Protein AF-A0A356TL92-F1 (afdb_monomer_lite)

Radius of gyration: 23.24 Å; chains: 1; bounding box: 56×53×43 Å

Sequence (87 aa):
MKQHPLAIRTSPLRNPPARSVHPSVEVPRLLSDLERLDERVSLLSRRVRRSGELRDFSRWALACASRWFLRRSLDAQLHQLAMTAAD

pLDDT: mean 82.36, std 16.81, range [46.41, 98.12]

Secondary structure (DSSP, 8-state):
-PPPP----------PPP----GGGHHHHHHHHHHHHHHHHHHHHHHHHHH--HHHHHHHHHHHHHHHHHHHHHHHHHHHHHHHHH-

Foldseek 3Di:
DDDDDDDDDDDDPDDDDDPPDDLVVVLVVLVVLLVVLVVVLVVLVVVCVVPVDPVSVVSNVVSVVVNVVSVVVNVVSVVVVVVVVVD

Structure (mmCIF, N/CA/C/O backbone):
data_AF-A0A356TL92-F1
#
_entry.id   AF-A0A356TL92-F1
#
loop_
_atom_site.group_PDB
_atom_site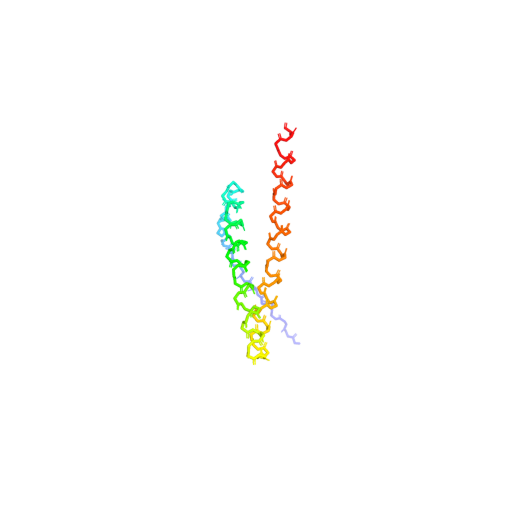.id
_atom_site.type_symbol
_atom_site.label_atom_id
_atom_site.label_alt_id
_atom_site.label_comp_id
_atom_site.label_asym_id
_atom_site.label_entity_id
_atom_site.label_seq_id
_atom_site.pdbx_PDB_ins_code
_atom_site.Cartn_x
_atom_site.Cartn_y
_atom_site.Cartn_z
_atom_site.occupancy
_atom_site.B_iso_or_equiv
_atom_site.auth_seq_id
_atom_site.auth_comp_id
_atom_site.auth_asym_id
_atom_site.auth_atom_id
_atom_site.pdbx_PDB_model_num
ATOM 1 N N . MET A 1 1 ? 43.940 -41.965 19.310 1.00 46.41 1 MET A N 1
ATOM 2 C CA . MET A 1 1 ? 42.570 -41.989 18.747 1.00 46.41 1 MET A CA 1
ATOM 3 C C . MET A 1 1 ? 42.673 -41.770 17.244 1.00 46.41 1 MET A C 1
ATOM 5 O O . MET A 1 1 ? 43.378 -40.855 16.842 1.00 46.41 1 MET A O 1
ATOM 9 N N . LYS A 1 2 ? 42.090 -42.653 16.423 1.00 59.03 2 LYS A N 1
ATOM 10 C CA . LYS A 1 2 ? 42.208 -42.614 14.953 1.00 59.03 2 LYS A CA 1
ATOM 11 C C . LYS A 1 2 ? 41.149 -41.662 14.376 1.00 59.03 2 LYS A C 1
ATOM 13 O O . LYS A 1 2 ? 39.977 -41.815 14.702 1.00 59.03 2 LYS A O 1
ATOM 18 N N . GLN A 1 3 ? 41.549 -40.691 13.553 1.00 68.44 3 GLN A N 1
ATOM 19 C CA . GLN A 1 3 ? 40.627 -39.813 12.821 1.00 68.44 3 GLN A CA 1
ATOM 20 C C . GLN A 1 3 ? 40.217 -40.484 11.502 1.00 68.44 3 GLN A C 1
ATOM 22 O O . GLN A 1 3 ? 41.081 -40.875 10.720 1.00 68.44 3 GLN A O 1
ATOM 27 N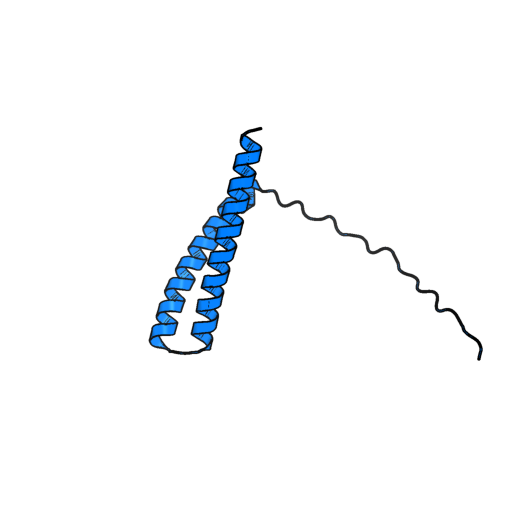 N . HIS A 1 4 ? 38.913 -40.603 11.248 1.00 52.28 4 HIS A N 1
ATOM 28 C CA . HIS A 1 4 ? 38.375 -40.929 9.926 1.00 52.28 4 HIS A CA 1
ATOM 29 C C . HIS A 1 4 ? 37.823 -39.642 9.297 1.00 52.28 4 HIS A C 1
ATOM 31 O O . HIS A 1 4 ? 36.926 -39.035 9.885 1.00 52.28 4 HIS A O 1
ATOM 37 N N . PRO A 1 5 ? 38.329 -39.197 8.136 1.00 59.44 5 PRO A N 1
ATOM 38 C CA . PRO A 1 5 ? 37.799 -38.013 7.477 1.00 59.44 5 PRO A CA 1
ATOM 39 C C . PRO A 1 5 ? 36.479 -38.346 6.763 1.00 59.44 5 PRO A C 1
ATOM 41 O O . PRO A 1 5 ? 36.428 -39.202 5.880 1.00 59.44 5 PRO A O 1
ATOM 44 N N . LEU A 1 6 ? 35.402 -37.660 7.157 1.00 59.47 6 LEU A N 1
ATOM 45 C CA . LEU A 1 6 ? 34.098 -37.685 6.490 1.00 59.47 6 LEU A CA 1
ATOM 46 C C . LEU A 1 6 ? 34.193 -36.948 5.146 1.00 59.47 6 LEU A C 1
ATOM 48 O O . LEU A 1 6 ? 34.296 -35.724 5.103 1.00 59.47 6 LEU A O 1
ATOM 52 N N . ALA A 1 7 ? 34.137 -37.690 4.042 1.00 64.94 7 ALA A N 1
ATOM 53 C CA . ALA A 1 7 ? 34.021 -37.118 2.705 1.00 64.94 7 ALA A CA 1
ATOM 54 C C . ALA A 1 7 ? 32.565 -36.695 2.441 1.00 64.94 7 ALA A C 1
ATOM 56 O O . ALA A 1 7 ? 31.693 -37.537 2.217 1.00 64.94 7 ALA A O 1
ATOM 57 N N . ILE A 1 8 ? 32.293 -35.387 2.459 1.00 66.12 8 ILE A N 1
ATOM 58 C CA . ILE A 1 8 ? 30.992 -34.830 2.073 1.00 66.12 8 ILE A CA 1
ATOM 59 C C . ILE A 1 8 ? 30.928 -34.765 0.542 1.00 66.12 8 ILE A C 1
ATOM 61 O O . ILE A 1 8 ? 31.661 -34.012 -0.094 1.00 66.12 8 ILE A O 1
ATOM 65 N N . ARG A 1 9 ? 30.027 -35.548 -0.056 1.00 58.34 9 ARG A N 1
ATOM 66 C CA . ARG A 1 9 ? 29.649 -35.437 -1.470 1.00 58.34 9 ARG A CA 1
ATOM 67 C C . ARG A 1 9 ? 28.552 -34.386 -1.609 1.00 58.34 9 ARG A C 1
ATOM 69 O O . ARG A 1 9 ? 27.385 -34.689 -1.374 1.00 58.34 9 ARG A O 1
ATOM 76 N N . THR A 1 10 ? 28.892 -33.167 -2.006 1.00 65.00 10 THR A N 1
ATOM 77 C CA . THR A 1 10 ? 27.886 -32.193 -2.443 1.00 65.00 10 THR A CA 1
ATOM 78 C C . THR A 1 10 ? 27.662 -32.350 -3.947 1.00 65.00 10 THR A C 1
ATOM 80 O O . THR A 1 10 ? 28.530 -32.063 -4.765 1.00 65.00 10 THR A O 1
ATOM 83 N N . SER A 1 11 ? 26.488 -32.859 -4.332 1.00 62.06 11 SER A N 1
ATOM 84 C CA . SER A 1 11 ? 26.012 -32.732 -5.717 1.00 62.06 11 SER A CA 1
ATOM 85 C C . SER A 1 11 ? 25.806 -31.248 -6.045 1.00 62.06 11 SER A C 1
ATOM 87 O O . SER A 1 11 ? 25.291 -30.526 -5.187 1.00 62.06 11 SER A O 1
ATOM 89 N N . PRO A 1 12 ? 26.149 -30.771 -7.255 1.00 58.47 12 PRO A N 1
ATOM 90 C CA . PRO A 1 12 ? 25.916 -29.382 -7.616 1.00 58.47 12 PRO A CA 1
ATOM 91 C C . PRO A 1 12 ? 24.407 -29.135 -7.723 1.00 58.47 12 PRO A C 1
ATOM 93 O O . PRO A 1 12 ? 23.721 -29.718 -8.567 1.00 58.47 12 PRO A O 1
ATOM 96 N N . LEU A 1 13 ? 23.889 -28.277 -6.838 1.00 60.19 13 LEU A N 1
ATOM 97 C CA . LEU A 1 13 ? 22.540 -27.731 -6.932 1.00 60.19 13 LEU A CA 1
ATOM 98 C C . LEU A 1 13 ? 22.381 -27.065 -8.300 1.00 60.19 13 LEU A C 1
ATOM 100 O O . LEU A 1 13 ? 23.077 -26.107 -8.632 1.00 60.19 13 LEU A O 1
ATOM 104 N N . ARG A 1 14 ? 21.448 -27.583 -9.100 1.00 58.97 14 ARG A N 1
ATOM 105 C CA . ARG A 1 14 ? 20.970 -26.909 -10.305 1.00 58.97 14 ARG A CA 1
ATOM 106 C C . ARG A 1 14 ? 20.353 -25.582 -9.863 1.00 58.97 14 ARG A C 1
ATOM 108 O O . ARG A 1 14 ? 19.301 -25.595 -9.235 1.00 58.97 14 ARG A O 1
ATOM 115 N N . ASN A 1 15 ? 20.999 -24.461 -10.176 1.00 57.12 15 ASN A N 1
ATOM 116 C CA . ASN A 1 15 ? 20.377 -23.143 -10.085 1.00 57.12 15 ASN A CA 1
ATOM 117 C C . ASN A 1 15 ? 19.232 -23.098 -11.113 1.00 57.12 15 ASN A C 1
ATOM 119 O O . ASN A 1 15 ? 19.519 -23.165 -12.311 1.00 57.12 15 ASN A O 1
ATOM 123 N N . PRO A 1 16 ? 17.949 -23.030 -10.712 1.00 56.38 16 PRO A N 1
ATOM 124 C CA . PRO A 1 16 ? 16.894 -22.752 -11.677 1.00 56.38 16 PRO A CA 1
ATOM 125 C C . PRO A 1 16 ? 17.114 -21.345 -12.262 1.00 56.38 16 PRO A C 1
ATOM 127 O O . PRO A 1 16 ? 17.567 -20.455 -11.535 1.00 56.38 16 PRO A O 1
ATOM 130 N N . PRO A 1 17 ? 16.831 -21.121 -13.560 1.00 56.62 17 PRO A N 1
ATOM 131 C CA . PRO A 1 17 ? 17.072 -19.831 -14.192 1.00 56.62 17 PRO A CA 1
ATOM 132 C C . PRO A 1 17 ? 16.268 -18.744 -13.477 1.00 56.62 17 PRO A C 1
ATOM 134 O O . PRO A 1 17 ? 15.051 -18.857 -13.306 1.00 56.62 17 PRO A O 1
ATOM 137 N N . ALA A 1 18 ? 16.973 -17.698 -13.048 1.00 55.50 18 ALA A N 1
ATOM 138 C CA . ALA A 1 18 ? 16.370 -16.500 -12.494 1.00 55.50 18 ALA A CA 1
ATOM 139 C C . ALA A 1 18 ? 15.398 -15.932 -13.533 1.00 55.50 18 ALA A C 1
ATOM 141 O O . ALA A 1 18 ? 15.799 -15.573 -14.639 1.00 55.50 18 ALA A O 1
ATOM 142 N N . ARG A 1 19 ? 14.104 -15.888 -13.199 1.00 57.22 19 ARG A N 1
ATOM 143 C CA . ARG A 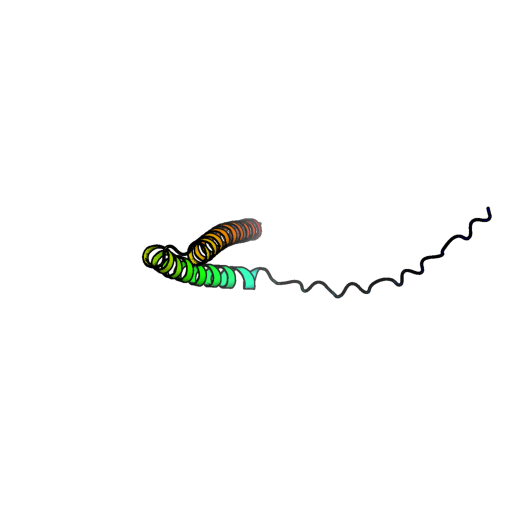1 19 ? 13.109 -15.195 -14.019 1.00 57.22 19 ARG A CA 1
ATOM 144 C C . ARG A 1 19 ? 13.520 -13.726 -14.103 1.00 57.22 19 ARG A C 1
ATOM 146 O O . ARG A 1 19 ? 13.406 -13.002 -13.120 1.00 57.22 19 ARG A O 1
ATOM 153 N N . SER A 1 20 ? 13.995 -13.303 -15.268 1.00 56.41 20 SER A N 1
ATOM 154 C CA . SER A 1 20 ? 14.208 -11.902 -15.614 1.00 56.41 20 SER A CA 1
ATOM 155 C C . SER A 1 20 ? 12.842 -11.226 -15.742 1.00 56.41 20 SER A C 1
ATOM 157 O O . SER A 1 20 ? 12.148 -11.383 -16.747 1.00 56.41 20 SER A O 1
ATOM 159 N N . VAL A 1 21 ? 12.412 -10.541 -14.684 1.00 53.56 21 VAL A N 1
ATOM 160 C CA . VAL A 1 21 ? 11.200 -9.716 -14.697 1.00 53.56 21 VAL A CA 1
ATOM 161 C C . VAL A 1 21 ? 11.545 -8.404 -15.402 1.00 53.56 21 VAL A C 1
ATOM 163 O O . VAL A 1 21 ? 12.506 -7.734 -15.035 1.00 53.56 21 VAL A O 1
ATOM 166 N N . HIS A 1 22 ? 10.814 -8.072 -16.468 1.00 50.91 22 HIS A N 1
ATOM 167 C CA . HIS A 1 22 ? 11.039 -6.846 -17.233 1.00 50.91 22 HIS A CA 1
ATOM 168 C C . HIS A 1 22 ? 10.546 -5.612 -16.450 1.00 50.91 22 HIS A C 1
ATOM 170 O O . HIS A 1 22 ? 9.387 -5.601 -16.024 1.00 50.91 22 HIS A O 1
ATOM 176 N N . PRO A 1 23 ? 11.354 -4.539 -16.344 1.00 53.62 23 PRO A N 1
ATOM 177 C CA . PRO A 1 23 ? 11.025 -3.344 -15.558 1.00 53.62 23 PRO A CA 1
ATOM 178 C C . PRO A 1 23 ? 9.769 -2.606 -16.053 1.00 53.62 23 PRO A C 1
ATOM 180 O O . PRO A 1 23 ? 9.054 -1.994 -15.264 1.00 53.62 23 PRO A O 1
ATOM 183 N N . SER A 1 24 ? 9.425 -2.710 -17.342 1.00 55.97 24 SER A N 1
ATOM 184 C CA . SER A 1 24 ? 8.256 -2.033 -17.928 1.00 55.97 24 SER A CA 1
ATOM 185 C C . SER A 1 24 ? 6.906 -2.519 -17.382 1.00 55.97 24 SER A C 1
ATOM 187 O O . SER A 1 24 ? 5.918 -1.797 -17.478 1.00 55.97 24 SER A O 1
ATOM 189 N N . VAL A 1 25 ? 6.842 -3.724 -16.802 1.00 58.59 25 VAL A N 1
ATOM 190 C CA . VAL A 1 25 ? 5.603 -4.289 -16.229 1.00 58.59 25 VAL A CA 1
ATOM 191 C C . VAL A 1 25 ? 5.463 -3.954 -14.734 1.00 58.59 25 VAL A C 1
ATOM 193 O O . VAL A 1 25 ? 4.376 -4.082 -14.169 1.00 58.59 25 VAL A O 1
ATOM 196 N N . GLU A 1 26 ? 6.529 -3.490 -14.074 1.00 78.50 26 GLU A N 1
ATOM 197 C CA . GLU A 1 26 ? 6.537 -3.290 -12.620 1.00 78.50 26 GLU A CA 1
ATOM 198 C C . GLU A 1 26 ? 5.905 -1.959 -12.192 1.00 78.50 26 GLU A C 1
ATOM 200 O O . GLU A 1 26 ? 5.086 -1.950 -11.275 1.00 78.50 26 GLU A O 1
ATOM 205 N N . VAL A 1 27 ? 6.182 -0.852 -12.889 1.00 85.25 27 VAL A N 1
ATOM 206 C CA . VAL A 1 27 ? 5.696 0.488 -12.498 1.00 85.25 27 VAL A CA 1
ATOM 207 C C . VAL A 1 27 ? 4.160 0.587 -12.405 1.00 85.25 27 VAL A C 1
ATOM 209 O O . VAL A 1 27 ? 3.667 1.035 -11.365 1.00 85.25 27 VAL A O 1
ATOM 212 N N . PRO A 1 28 ? 3.363 0.135 -13.399 1.00 87.19 28 PRO A N 1
ATOM 213 C CA . PRO A 1 28 ? 1.900 0.190 -13.298 1.00 87.19 28 PRO A CA 1
ATOM 214 C C . PRO A 1 28 ? 1.350 -0.667 -12.151 1.00 87.19 28 PRO A C 1
ATOM 216 O O . PRO A 1 28 ? 0.372 -0.299 -11.498 1.00 87.19 28 PRO A O 1
ATOM 219 N N . ARG A 1 29 ? 1.997 -1.803 -11.868 1.00 87.62 29 ARG A N 1
ATOM 220 C CA . ARG A 1 29 ? 1.628 -2.672 -10.749 1.00 87.62 29 ARG A CA 1
ATOM 221 C C . ARG A 1 29 ? 1.902 -1.995 -9.407 1.00 87.62 29 ARG A C 1
ATOM 223 O O . ARG A 1 29 ? 1.034 -2.024 -8.541 1.00 87.62 29 ARG A O 1
ATOM 230 N N . LEU A 1 30 ? 3.064 -1.360 -9.253 1.00 89.88 30 LEU A N 1
ATOM 231 C CA . LEU A 1 30 ? 3.428 -0.623 -8.040 1.00 89.88 30 LEU A CA 1
ATOM 232 C C . LEU A 1 30 ? 2.454 0.531 -7.755 1.00 89.88 30 LEU A C 1
ATOM 234 O O . LEU A 1 30 ? 2.093 0.748 -6.600 1.00 89.88 30 LEU A O 1
ATOM 238 N N . LEU A 1 31 ? 1.990 1.235 -8.794 1.00 91.56 31 LEU A N 1
ATOM 239 C CA . LEU A 1 31 ? 0.950 2.262 -8.665 1.00 91.56 31 LEU A CA 1
ATOM 240 C C . LEU A 1 31 ? -0.382 1.674 -8.174 1.00 91.56 31 LEU A C 1
ATOM 242 O O . LEU A 1 31 ? -0.947 2.177 -7.206 1.00 91.56 31 LEU A O 1
ATOM 246 N N . SER A 1 32 ? -0.846 0.572 -8.769 1.00 94.31 32 SER A N 1
ATOM 247 C CA . SER A 1 32 ? -2.084 -0.088 -8.325 1.00 94.31 32 SER A CA 1
ATOM 248 C C . SER A 1 32 ? -1.979 -0.633 -6.892 1.00 94.31 32 SER A C 1
ATOM 250 O O . SER A 1 32 ? -2.923 -0.532 -6.106 1.00 94.31 32 SER A O 1
ATOM 252 N N . ASP A 1 33 ? -0.821 -1.186 -6.520 1.00 93.81 33 ASP A N 1
ATOM 253 C CA . ASP A 1 33 ? -0.564 -1.667 -5.162 1.00 93.81 33 ASP A CA 1
ATOM 254 C C . ASP A 1 33 ? -0.539 -0.504 -4.145 1.00 93.81 33 ASP A C 1
ATOM 256 O O . ASP A 1 33 ? -1.015 -0.675 -3.017 1.00 93.81 33 ASP A O 1
ATOM 260 N N . LEU A 1 34 ? -0.066 0.688 -4.539 1.00 94.94 34 LEU A N 1
ATOM 261 C CA . LEU A 1 34 ? -0.141 1.906 -3.722 1.00 94.94 34 LEU A CA 1
ATOM 262 C C . LEU A 1 34 ? -1.587 2.356 -3.489 1.00 94.94 34 LEU A C 1
ATOM 264 O O . LEU A 1 34 ? -1.957 2.578 -2.337 1.00 94.94 34 LEU A O 1
ATOM 268 N N . GLU A 1 35 ? -2.410 2.433 -4.537 1.00 96.00 35 GLU A N 1
ATOM 269 C CA . GLU A 1 35 ? -3.826 2.827 -4.424 1.00 96.00 35 GLU A CA 1
ATOM 270 C C . GLU A 1 35 ? -4.587 1.902 -3.462 1.00 96.00 35 GLU A C 1
ATOM 272 O O . GLU A 1 35 ? -5.246 2.352 -2.519 1.00 96.00 35 GLU A O 1
ATOM 277 N N . ARG A 1 36 ? -4.409 0.584 -3.623 1.00 95.94 36 ARG A N 1
ATOM 278 C CA . ARG A 1 36 ? -5.009 -0.425 -2.733 1.00 95.94 36 ARG A CA 1
ATOM 279 C C . ARG A 1 36 ? -4.519 -0.291 -1.292 1.00 95.94 36 ARG A C 1
ATOM 281 O O . ARG A 1 36 ? -5.278 -0.539 -0.349 1.00 95.94 36 ARG A O 1
ATOM 288 N N . LEU A 1 37 ? -3.246 0.050 -1.087 1.00 96.25 37 LEU A N 1
ATOM 289 C CA . LEU A 1 37 ? -2.700 0.280 0.251 1.00 96.25 37 LEU A CA 1
ATOM 290 C C . LEU A 1 37 ? -3.272 1.546 0.888 1.00 96.25 37 LEU A C 1
ATOM 292 O O . LEU A 1 37 ? -3.601 1.500 2.074 1.00 96.25 37 LEU A O 1
ATOM 296 N N . ASP A 1 38 ? -3.448 2.631 0.138 1.00 96.44 38 ASP A N 1
ATOM 297 C CA . ASP A 1 38 ? -4.061 3.864 0.644 1.00 96.44 38 ASP A CA 1
ATOM 298 C C . ASP A 1 38 ? -5.511 3.629 1.103 1.00 96.44 38 ASP A C 1
ATOM 300 O O . ASP A 1 38 ? -5.890 4.028 2.215 1.00 96.44 38 ASP A O 1
ATOM 304 N N . GLU A 1 39 ? -6.300 2.877 0.330 1.00 97.38 39 GLU A N 1
ATOM 305 C CA . GLU A 1 39 ? -7.645 2.453 0.743 1.00 97.38 39 GLU A CA 1
ATOM 306 C C . GLU A 1 39 ? -7.617 1.639 2.048 1.00 97.38 39 GLU A C 1
ATOM 308 O O . GLU A 1 39 ? -8.400 1.886 2.978 1.00 97.38 39 GLU A O 1
ATOM 313 N N . ARG A 1 40 ? -6.680 0.686 2.160 1.00 96.06 40 ARG A N 1
ATOM 314 C CA . ARG A 1 40 ? -6.511 -0.142 3.366 1.00 96.06 40 ARG A CA 1
ATOM 315 C C . ARG A 1 40 ? -6.084 0.676 4.576 1.00 96.06 40 ARG A C 1
ATOM 317 O O . ARG A 1 40 ? -6.620 0.447 5.661 1.00 96.06 40 ARG A O 1
ATOM 324 N N . VAL A 1 41 ? -5.157 1.616 4.415 1.00 97.31 41 VAL A N 1
ATOM 325 C CA . VAL A 1 41 ? -4.729 2.526 5.488 1.00 97.31 41 VAL A CA 1
ATOM 326 C C . VAL A 1 41 ? -5.926 3.338 5.980 1.00 97.31 41 VAL A C 1
ATOM 328 O O . VAL A 1 41 ? -6.161 3.405 7.190 1.00 97.31 41 VAL A O 1
ATOM 331 N N . SER A 1 42 ? -6.740 3.875 5.067 1.00 96.88 42 SER A N 1
ATOM 332 C CA . SER A 1 42 ? -7.964 4.608 5.408 1.00 96.88 42 SER A CA 1
ATOM 333 C C . SER A 1 42 ? -8.969 3.739 6.179 1.00 96.88 42 SER A C 1
ATOM 335 O O . SER A 1 42 ? -9.445 4.127 7.252 1.00 96.88 42 SER A O 1
ATOM 337 N N . LEU A 1 43 ? -9.255 2.521 5.707 1.00 96.19 43 LEU A N 1
ATOM 338 C CA . LEU A 1 43 ? -10.146 1.578 6.397 1.00 96.19 43 LEU A CA 1
ATOM 339 C C . LEU A 1 43 ? -9.632 1.181 7.787 1.00 96.19 43 LEU A C 1
ATOM 341 O O . LEU A 1 43 ? -10.400 1.198 8.751 1.00 96.19 43 LEU A O 1
ATOM 345 N N . LEU A 1 44 ? -8.347 0.849 7.905 1.00 96.06 44 LEU A N 1
ATOM 346 C CA . LEU A 1 44 ? -7.743 0.435 9.169 1.00 96.06 44 LEU A CA 1
ATOM 347 C C . LEU A 1 44 ? -7.652 1.596 10.159 1.00 96.06 44 LEU A C 1
ATOM 349 O O . LEU A 1 44 ? -7.943 1.389 11.330 1.00 96.06 44 LEU A O 1
ATOM 353 N N . SER A 1 45 ? -7.379 2.824 9.706 1.00 96.31 45 SER A N 1
ATOM 354 C CA . SER A 1 45 ? -7.398 4.006 10.579 1.00 96.31 45 SER A CA 1
ATOM 355 C C . SER A 1 45 ? -8.768 4.213 11.235 1.00 96.31 45 SER A C 1
ATOM 357 O O . SER A 1 45 ? -8.857 4.497 12.431 1.00 96.31 45 SER A O 1
ATOM 359 N N . ARG A 1 46 ? -9.855 3.991 10.480 1.00 96.38 46 ARG A N 1
ATOM 360 C CA . ARG A 1 46 ? -11.227 4.045 11.001 1.00 96.38 46 ARG A CA 1
ATOM 361 C C . ARG A 1 46 ? -11.500 2.916 11.990 1.00 96.38 46 ARG A C 1
ATOM 363 O O . ARG A 1 46 ? -12.180 3.152 12.983 1.00 96.38 46 ARG A O 1
ATOM 370 N N . ARG A 1 47 ? -10.973 1.712 11.742 1.00 94.12 47 ARG A N 1
ATOM 371 C CA . ARG A 1 47 ? -11.097 0.576 12.671 1.00 94.12 47 ARG A CA 1
ATOM 372 C C . ARG A 1 47 ? -10.354 0.833 13.974 1.00 94.12 47 ARG A C 1
ATOM 374 O O . ARG A 1 47 ? -10.987 0.749 15.014 1.00 94.12 47 ARG A O 1
ATOM 381 N N . VAL A 1 48 ? -9.095 1.268 13.916 1.00 96.31 48 VAL A N 1
ATOM 382 C CA . VAL A 1 48 ? -8.289 1.627 15.097 1.00 96.31 48 VAL A CA 1
ATOM 383 C C . VAL A 1 48 ? -9.003 2.660 15.965 1.00 96.31 48 VAL A C 1
ATOM 385 O O . VAL A 1 48 ? -9.096 2.475 17.172 1.00 96.31 48 VAL A O 1
ATOM 388 N N . ARG A 1 49 ? -9.573 3.713 15.357 1.00 93.75 49 ARG A N 1
ATOM 389 C CA . ARG A 1 49 ? -10.335 4.738 16.094 1.00 93.75 49 ARG A CA 1
ATOM 390 C C . ARG A 1 49 ? -11.597 4.199 16.773 1.00 93.75 49 ARG A C 1
ATOM 392 O O . ARG A 1 49 ? -12.030 4.784 17.756 1.00 93.75 49 ARG A O 1
ATOM 399 N N . ARG A 1 50 ? -12.212 3.143 16.230 1.00 94.50 50 ARG A N 1
ATOM 400 C CA . ARG A 1 50 ? -13.449 2.552 16.767 1.00 94.50 50 ARG A CA 1
ATOM 401 C C . ARG A 1 50 ? -13.183 1.470 17.808 1.00 94.50 50 ARG A C 1
ATOM 403 O O . ARG A 1 50 ? -13.902 1.420 18.795 1.00 94.50 50 ARG A O 1
ATOM 410 N N . SER A 1 51 ? -12.217 0.588 17.558 1.00 93.19 51 SER A N 1
ATOM 411 C CA . SER A 1 51 ? -11.965 -0.591 18.390 1.00 93.19 51 SER A CA 1
ATOM 412 C C . SER A 1 51 ? -10.922 -0.338 19.475 1.00 93.19 51 SER A C 1
ATOM 414 O O . SER A 1 51 ? -10.997 -0.946 20.536 1.00 93.19 51 SER A O 1
ATOM 416 N N . GLY A 1 52 ? -9.929 0.520 19.214 1.00 87.25 52 GLY A N 1
ATOM 417 C CA . GLY A 1 52 ? -8.752 0.651 20.076 1.00 87.25 52 GLY A CA 1
ATOM 418 C C . GLY A 1 52 ? -7.923 -0.637 20.185 1.00 87.25 52 GLY A C 1
ATOM 419 O O . GLY A 1 52 ? -7.017 -0.708 21.013 1.00 87.25 52 GLY A O 1
ATOM 420 N N . GLU A 1 53 ? -8.208 -1.666 19.375 1.00 95.19 53 GLU A N 1
ATOM 421 C CA . GLU A 1 53 ? -7.519 -2.951 19.460 1.00 95.19 53 GLU A CA 1
ATOM 422 C C . GLU A 1 53 ? -6.069 -2.824 18.988 1.00 95.19 53 GLU A C 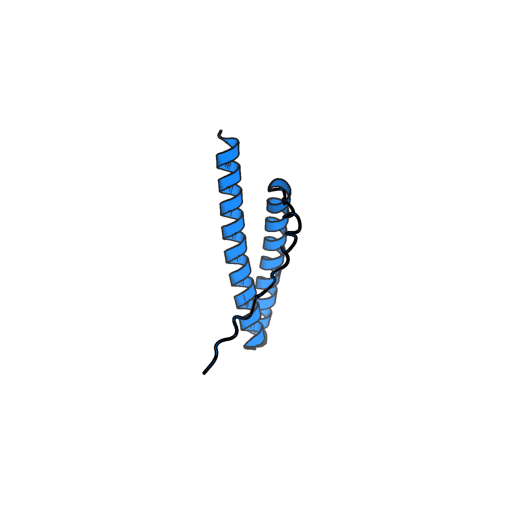1
ATOM 424 O O . GLU A 1 53 ? -5.797 -2.390 17.863 1.00 95.19 53 GLU A O 1
ATOM 429 N N . LEU A 1 54 ? -5.129 -3.328 19.796 1.00 94.19 54 LEU A N 1
ATOM 430 C CA . LEU A 1 54 ? -3.709 -3.383 19.435 1.00 94.19 54 LEU A CA 1
ATOM 431 C C . LEU A 1 54 ? -3.488 -4.093 18.091 1.00 94.19 54 LEU A C 1
ATOM 433 O O . LEU A 1 54 ? -2.665 -3.670 17.287 1.00 94.19 54 LEU A O 1
ATOM 437 N N . ARG A 1 55 ? -4.271 -5.138 17.808 1.00 95.69 55 ARG A N 1
ATOM 438 C CA . ARG A 1 55 ? -4.221 -5.876 16.540 1.00 95.69 55 ARG A CA 1
ATOM 439 C C . ARG A 1 55 ? -4.584 -5.003 15.338 1.00 95.69 55 ARG A C 1
ATOM 441 O O . ARG A 1 55 ? -3.934 -5.103 14.296 1.00 95.69 55 ARG A O 1
ATOM 448 N N . ASP A 1 56 ? -5.615 -4.172 15.459 1.00 94.81 56 ASP A N 1
ATOM 449 C CA . ASP A 1 56 ? -6.001 -3.246 14.392 1.00 94.81 56 ASP A CA 1
ATOM 450 C C . ASP A 1 56 ? -4.944 -2.155 14.220 1.00 94.81 56 ASP A C 1
ATOM 452 O O . ASP A 1 56 ? -4.616 -1.803 13.084 1.00 94.81 56 ASP A O 1
ATOM 456 N N . PHE A 1 57 ? -4.344 -1.692 15.323 1.00 96.00 57 PHE A N 1
ATOM 457 C CA . PHE A 1 57 ? -3.228 -0.749 15.285 1.00 96.00 57 PHE A CA 1
ATOM 458 C C . PHE A 1 57 ? -2.009 -1.342 14.573 1.00 96.00 57 PHE A C 1
ATOM 460 O O . PHE A 1 57 ? -1.484 -0.715 13.656 1.00 96.00 57 PHE A O 1
ATOM 467 N N . SER A 1 58 ? -1.594 -2.568 14.906 1.00 97.81 58 SER A N 1
ATOM 468 C CA . SER A 1 58 ? -0.472 -3.241 14.238 1.00 97.81 58 SER A CA 1
ATOM 469 C C . SER A 1 58 ? -0.725 -3.430 12.741 1.00 97.81 58 SER A C 1
ATOM 471 O O . SER A 1 58 ? 0.176 -3.224 11.930 1.00 97.81 58 SER A O 1
ATOM 473 N N . ARG A 1 59 ? -1.959 -3.777 12.349 1.00 97.12 59 ARG A N 1
ATOM 474 C CA . ARG A 1 59 ? -2.344 -3.896 10.932 1.00 97.12 59 ARG A CA 1
ATOM 475 C C . ARG A 1 59 ? -2.298 -2.552 10.214 1.00 97.12 59 ARG A C 1
ATOM 477 O O . ARG A 1 59 ? -1.823 -2.491 9.082 1.00 97.12 59 ARG A O 1
ATOM 484 N N . TRP A 1 60 ? -2.796 -1.495 10.852 1.00 97.62 60 TRP A N 1
ATOM 485 C CA . TRP A 1 60 ? -2.728 -0.134 10.326 1.00 97.62 60 TRP A CA 1
ATOM 486 C C . TRP A 1 60 ? -1.273 0.322 10.157 1.00 97.62 60 TRP A C 1
ATOM 488 O O . TRP A 1 60 ? -0.898 0.770 9.076 1.00 97.62 60 TRP A O 1
ATOM 498 N N . ALA A 1 61 ? -0.440 0.128 11.181 1.00 97.25 61 ALA A N 1
ATOM 499 C CA . ALA A 1 61 ? 0.974 0.482 11.161 1.00 97.25 61 ALA A CA 1
ATOM 500 C C . ALA A 1 61 ? 1.738 -0.267 10.057 1.00 97.25 61 ALA A C 1
ATOM 502 O O . ALA A 1 61 ? 2.492 0.353 9.308 1.00 97.25 61 ALA A O 1
ATOM 503 N N . LEU A 1 62 ? 1.492 -1.574 9.893 1.00 98.12 62 LEU A N 1
ATOM 504 C CA . LEU A 1 62 ? 2.084 -2.361 8.810 1.00 98.12 62 LEU A CA 1
ATOM 505 C C . LEU A 1 62 ? 1.662 -1.835 7.432 1.00 98.12 62 LEU A C 1
ATOM 507 O O . LEU A 1 62 ? 2.511 -1.682 6.561 1.00 98.12 62 LEU A O 1
ATOM 511 N N . ALA A 1 63 ? 0.381 -1.503 7.237 1.00 97.06 63 ALA A N 1
ATOM 512 C CA . ALA A 1 63 ? -0.094 -0.930 5.977 1.00 97.06 63 ALA A CA 1
ATOM 513 C C . ALA A 1 63 ? 0.576 0.424 5.670 1.00 97.06 63 ALA A C 1
ATOM 515 O O . ALA A 1 63 ? 0.990 0.662 4.535 1.00 97.06 63 ALA A O 1
ATOM 516 N N . CYS A 1 64 ? 0.760 1.279 6.683 1.00 97.50 64 CYS A N 1
ATOM 517 C CA . CYS A 1 64 ? 1.498 2.538 6.552 1.00 97.50 64 CYS A CA 1
ATOM 518 C C . CYS A 1 64 ? 2.971 2.312 6.173 1.00 97.50 64 CYS A C 1
ATOM 520 O O . CYS A 1 64 ? 3.486 2.997 5.287 1.00 97.50 64 CYS A O 1
ATOM 522 N N . ALA A 1 65 ? 3.639 1.348 6.813 1.00 97.56 65 ALA A N 1
ATOM 523 C CA . ALA A 1 65 ? 5.027 1.004 6.517 1.00 97.56 65 ALA A CA 1
ATOM 524 C C . ALA A 1 65 ? 5.182 0.447 5.092 1.00 97.56 65 ALA A C 1
ATOM 526 O O . ALA A 1 65 ? 6.058 0.893 4.351 1.00 97.56 65 ALA A O 1
ATOM 527 N N . SER A 1 66 ? 4.293 -0.462 4.676 1.00 96.94 66 SER A N 1
ATOM 528 C CA . SER A 1 66 ? 4.267 -0.996 3.310 1.00 96.94 66 SER A CA 1
ATOM 529 C C . SER A 1 66 ? 4.058 0.106 2.276 1.00 96.94 66 SER A C 1
ATOM 531 O O . SER A 1 66 ? 4.765 0.127 1.274 1.00 96.94 66 SER A O 1
ATOM 533 N N . ARG A 1 67 ? 3.152 1.059 2.534 1.00 96.12 67 ARG A N 1
ATOM 534 C CA . ARG A 1 67 ? 2.945 2.222 1.661 1.00 96.12 67 ARG A CA 1
ATOM 535 C C . ARG A 1 67 ? 4.217 3.055 1.511 1.00 96.12 67 ARG A C 1
ATOM 537 O O . ARG A 1 67 ? 4.591 3.400 0.394 1.00 96.12 67 ARG A O 1
ATOM 544 N N . TRP A 1 68 ? 4.872 3.388 2.626 1.00 97.12 68 TRP A N 1
ATOM 545 C CA . TRP A 1 68 ? 6.110 4.172 2.602 1.00 97.12 68 TRP A CA 1
ATOM 546 C C . TRP A 1 68 ? 7.205 3.464 1.798 1.00 97.12 68 TRP A C 1
ATOM 548 O O . TRP A 1 68 ? 7.806 4.078 0.918 1.00 97.12 68 TRP A O 1
ATOM 558 N N . PHE A 1 69 ? 7.415 2.169 2.050 1.00 95.56 69 PHE A N 1
ATOM 559 C CA . PHE A 1 69 ? 8.401 1.371 1.323 1.00 95.56 69 PHE A CA 1
ATOM 560 C C . PHE A 1 69 ? 8.094 1.335 -0.177 1.00 95.56 69 PHE A C 1
ATOM 562 O O . PHE A 1 69 ? 8.957 1.660 -0.988 1.00 95.56 69 PHE A O 1
ATOM 569 N N . LEU A 1 70 ? 6.847 1.028 -0.543 1.00 94.31 70 LEU A N 1
ATOM 570 C CA . LEU A 1 70 ? 6.423 0.916 -1.935 1.00 94.31 70 LEU A CA 1
ATOM 571 C C . LEU A 1 70 ? 6.588 2.234 -2.696 1.00 94.31 70 LEU A C 1
AT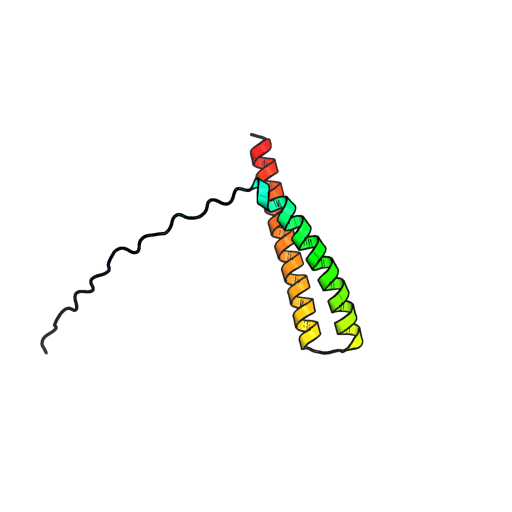OM 573 O O . LEU A 1 70 ? 7.040 2.233 -3.839 1.00 94.31 70 LEU A O 1
ATOM 577 N N . ARG A 1 71 ? 6.295 3.367 -2.044 1.00 95.25 71 ARG A N 1
ATOM 578 C CA . ARG A 1 71 ? 6.518 4.692 -2.628 1.00 95.25 71 ARG A CA 1
ATOM 579 C C . ARG A 1 71 ? 7.999 4.938 -2.909 1.00 95.25 71 ARG A C 1
ATOM 581 O O . ARG A 1 71 ? 8.334 5.379 -4.000 1.00 95.25 71 ARG A O 1
ATOM 588 N N . ARG A 1 72 ? 8.885 4.602 -1.967 1.00 94.75 72 ARG A N 1
ATOM 589 C CA . ARG A 1 72 ? 10.340 4.760 -2.143 1.00 94.75 72 ARG A CA 1
ATOM 590 C C . ARG A 1 72 ? 10.886 3.850 -3.241 1.00 94.75 72 ARG A C 1
ATOM 592 O O . ARG A 1 72 ? 11.745 4.280 -4.004 1.00 94.75 72 ARG A O 1
ATOM 599 N N . SER A 1 73 ? 10.377 2.624 -3.341 1.00 92.12 73 SER A N 1
ATOM 600 C CA . SER A 1 73 ? 10.728 1.707 -4.429 1.00 92.12 73 SER A CA 1
ATOM 601 C C . SER A 1 73 ? 10.269 2.235 -5.787 1.00 92.12 73 SER A C 1
ATOM 603 O O . SER A 1 73 ? 11.052 2.215 -6.731 1.00 92.12 73 SER A O 1
ATOM 605 N N . LEU A 1 74 ? 9.040 2.752 -5.881 1.00 92.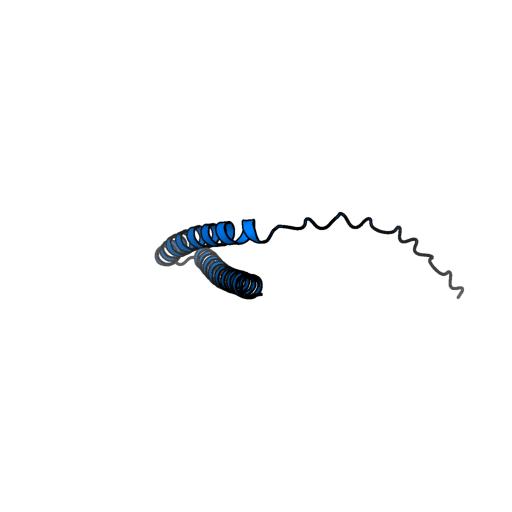62 74 LEU A N 1
ATOM 606 C CA . LEU A 1 74 ? 8.523 3.361 -7.106 1.00 92.62 74 LEU A CA 1
ATOM 607 C C . LEU A 1 74 ? 9.362 4.573 -7.528 1.00 92.62 74 LEU A C 1
ATOM 609 O O . LEU A 1 74 ? 9.762 4.654 -8.685 1.00 92.62 74 LEU A O 1
ATOM 613 N N . ASP A 1 75 ? 9.666 5.477 -6.594 1.00 92.50 75 ASP A N 1
ATOM 614 C CA . ASP A 1 75 ? 10.490 6.657 -6.874 1.00 92.50 75 ASP A CA 1
ATOM 615 C C . ASP A 1 75 ? 11.875 6.248 -7.420 1.00 92.50 75 ASP A C 1
ATOM 617 O O . ASP A 1 75 ? 12.358 6.836 -8.387 1.00 92.50 75 ASP A O 1
ATOM 621 N N . ALA A 1 76 ? 12.493 5.201 -6.857 1.00 90.50 76 ALA A N 1
ATOM 622 C CA . ALA A 1 76 ? 13.771 4.676 -7.338 1.00 90.50 76 ALA A CA 1
ATOM 623 C C . ALA A 1 76 ? 13.670 4.076 -8.753 1.00 90.50 76 ALA A C 1
ATOM 625 O O . ALA A 1 76 ? 14.537 4.341 -9.586 1.00 90.50 76 ALA A O 1
ATOM 626 N N . GLN A 1 77 ? 12.607 3.316 -9.048 1.00 88.38 77 GLN A N 1
ATOM 627 C CA . GLN A 1 77 ? 12.384 2.762 -10.389 1.00 88.38 77 GLN A CA 1
ATOM 628 C C . GLN A 1 77 ? 12.138 3.861 -11.431 1.00 88.38 77 GLN A C 1
ATOM 630 O O . GLN A 1 77 ? 12.698 3.806 -12.524 1.00 88.38 77 GLN A O 1
ATOM 635 N N . LEU A 1 78 ? 11.347 4.884 -11.093 1.00 89.31 78 LEU A N 1
ATOM 636 C CA . LEU A 1 78 ? 11.112 6.031 -11.975 1.00 89.31 78 LEU A CA 1
ATOM 637 C C . LEU A 1 78 ? 12.404 6.810 -12.240 1.00 89.31 78 LEU A C 1
ATOM 639 O O . LEU A 1 78 ? 12.659 7.199 -13.377 1.00 89.31 78 LEU A O 1
ATOM 643 N N . HIS A 1 79 ? 13.237 6.996 -11.213 1.00 89.19 79 HIS A N 1
ATOM 644 C CA . HIS A 1 79 ? 14.540 7.634 -11.374 1.00 89.19 79 HIS A CA 1
ATOM 645 C C . HIS A 1 79 ? 15.462 6.824 -12.296 1.00 89.19 79 HIS A C 1
ATOM 647 O O . HIS A 1 79 ? 16.066 7.392 -13.203 1.00 89.19 79 HIS A O 1
ATOM 653 N N . GLN A 1 80 ? 15.514 5.499 -12.130 1.00 87.62 80 GLN A N 1
ATOM 654 C CA . GLN A 1 80 ? 16.293 4.624 -13.007 1.00 87.62 80 GLN A CA 1
ATOM 655 C C . GLN A 1 80 ? 15.812 4.706 -14.464 1.00 87.62 80 GLN A C 1
ATOM 657 O O . GLN A 1 80 ? 16.631 4.854 -15.369 1.00 87.62 80 GLN A O 1
ATOM 662 N N . LEU A 1 81 ? 14.496 4.674 -14.703 1.00 85.69 81 LEU A N 1
ATOM 663 C CA . LEU A 1 81 ? 13.929 4.830 -16.048 1.00 85.69 81 LEU A CA 1
ATOM 664 C C . LEU A 1 81 ? 14.283 6.186 -16.668 1.00 85.69 81 LEU A C 1
ATOM 666 O O . LEU A 1 81 ? 14.626 6.237 -17.845 1.00 85.69 81 LEU A O 1
ATOM 670 N N . ALA A 1 82 ? 14.247 7.264 -15.881 1.00 88.00 82 ALA A N 1
ATOM 671 C CA . ALA A 1 82 ? 14.615 8.597 -16.349 1.00 88.00 82 ALA A CA 1
ATOM 672 C C . ALA A 1 82 ? 16.099 8.689 -16.739 1.00 88.00 82 ALA A C 1
ATOM 674 O O . ALA A 1 82 ? 16.408 9.283 -17.767 1.00 88.00 82 ALA A O 1
ATOM 675 N N . MET A 1 83 ? 17.002 8.072 -15.965 1.00 87.12 83 MET A N 1
ATOM 676 C CA . MET A 1 83 ? 18.427 8.000 -16.319 1.00 87.12 83 MET A CA 1
ATOM 677 C C . MET A 1 83 ? 18.648 7.195 -17.604 1.00 87.12 83 MET A C 1
ATOM 679 O O . MET A 1 83 ? 19.379 7.633 -18.476 1.00 87.12 83 MET A O 1
ATOM 683 N N . THR A 1 84 ? 17.960 6.060 -17.753 1.00 83.38 84 THR A N 1
ATOM 684 C CA . THR A 1 84 ? 18.127 5.181 -18.927 1.00 83.38 84 THR A CA 1
ATOM 685 C C . THR A 1 84 ? 17.552 5.782 -20.215 1.00 83.38 84 THR A C 1
ATOM 687 O O . THR A 1 84 ? 17.939 5.374 -21.298 1.00 83.38 84 THR A O 1
ATOM 690 N N . ALA A 1 85 ? 16.588 6.703 -20.115 1.00 78.44 85 ALA A N 1
ATOM 691 C CA . ALA A 1 85 ? 15.984 7.372 -21.269 1.00 78.44 85 ALA A CA 1
ATOM 692 C C . ALA A 1 85 ? 16.733 8.646 -21.704 1.00 78.44 85 ALA A C 1
ATOM 694 O O . ALA A 1 85 ? 16.394 9.218 -22.739 1.00 78.44 85 ALA A O 1
ATOM 695 N N . ALA A 1 86 ? 17.675 9.128 -20.887 1.00 69.50 86 ALA A N 1
ATOM 696 C CA . ALA A 1 86 ? 18.487 10.310 -21.169 1.00 69.50 86 ALA A CA 1
ATOM 697 C C . ALA A 1 86 ? 19.804 9.982 -21.900 1.00 69.50 86 ALA A C 1
ATOM 699 O O . ALA A 1 86 ? 20.402 10.895 -22.472 1.00 69.50 86 ALA A O 1
ATOM 700 N N . ASP A 1 87 ? 20.220 8.712 -21.872 1.00 54.91 87 ASP A N 1
ATOM 701 C CA . ASP A 1 87 ? 21.340 8.140 -22.632 1.00 54.91 87 ASP A CA 1
ATOM 702 C C . ASP A 1 87 ? 20.867 7.601 -23.996 1.00 54.91 87 ASP A C 1
ATOM 704 O O . ASP A 1 87 ? 21.619 7.759 -24.988 1.00 54.91 87 ASP A O 1
#